Protein AF-A0A6V7UR99-F1 (afdb_monomer_lite)

InterPro domains:
  IPR017905 ERV/ALR sulfhydryl oxidase domain [PF04777] (76-166)
  IPR017905 ERV/ALR sulfhydryl oxidase domain [PS51324] (67-170)
  IPR036774 ERV/ALR sulfhydryl oxidase domain superfamily [G3DSA:1.20.120.310] (63-170)
  IPR036774 ERV/ALR sulfhydryl oxidase domain superfamily [SSF69000] (69-166)
  IPR039798 Sulfhydryl oxidase [PTHR22897] (24-169)

Organism: Meloidogyne enterolobii (NCBI:txid390850)

Radius of gyration: 18.77 Å; chains: 1; bounding box: 61×40×47 Å

Secondary structure (DSSP, 8-state):
--PPPPTT--HHHHHHHHHHHHHHHHHHT-SSS---HHHHHHHHHHHHHHTT--S--SPPPSTTB-SSTTSBTHHHHHHHHHHHHHHHHHHHHHH--SPPPPTHHHHHHHHHHHHHH-S-HHHHHHHHHIIIIIS---TTT--SHHHHHHHHHHHHHHHHHHHTTSTT--

Structure (mmCIF, N/CA/C/O backbone):
data_AF-A0A6V7UR99-F1
#
_entry.id   AF-A0A6V7UR99-F1
#
loop_
_atom_site.group_PDB
_atom_site.id
_atom_site.type_symbol
_atom_site.label_atom_id
_atom_site.label_alt_id
_atom_site.label_comp_id
_atom_site.label_asym_id
_atom_site.label_entity_id
_atom_site.label_seq_id
_atom_site.pdbx_PDB_ins_code
_atom_site.Cartn_x
_atom_site.Cartn_y
_atom_site.Cartn_z
_atom_site.occupancy
_atom_site.B_iso_or_equiv
_atom_site.auth_seq_id
_atom_site.auth_comp_id
_atom_site.auth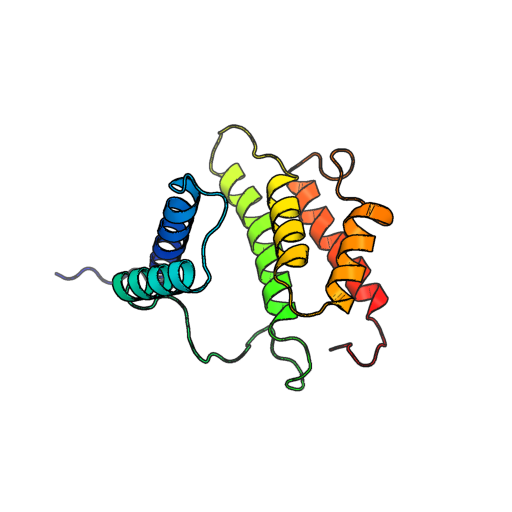_asym_id
_atom_site.auth_atom_id
_atom_site.pdbx_PDB_model_num
ATOM 1 N N . MET A 1 1 ? -44.028 -3.777 3.372 1.00 33.94 1 MET A N 1
ATOM 2 C CA . MET A 1 1 ? -43.502 -3.504 2.019 1.00 33.94 1 MET A CA 1
ATOM 3 C C . MET A 1 1 ? -41.992 -3.418 2.147 1.00 33.94 1 MET A C 1
ATOM 5 O O . MET A 1 1 ? -41.506 -2.457 2.726 1.00 33.94 1 MET A O 1
ATOM 9 N N . VAL A 1 2 ? -41.271 -4.467 1.749 1.00 42.78 2 VAL A N 1
ATOM 10 C CA . VAL A 1 2 ? -39.800 -4.465 1.739 1.00 42.78 2 VAL A CA 1
ATOM 11 C C . VAL A 1 2 ? -39.381 -3.560 0.583 1.00 42.78 2 VAL A C 1
ATOM 13 O O . VAL A 1 2 ? -39.771 -3.811 -0.557 1.00 42.78 2 VAL A O 1
ATOM 16 N N . GLY A 1 3 ? -38.712 -2.447 0.888 1.00 43.78 3 GLY A N 1
ATOM 17 C CA . GLY A 1 3 ? -38.201 -1.533 -0.131 1.00 43.78 3 GLY A CA 1
ATOM 18 C C . GLY A 1 3 ? -37.243 -2.281 -1.054 1.00 43.78 3 GLY A C 1
ATOM 19 O O . GLY A 1 3 ? -36.431 -3.066 -0.576 1.00 43.78 3 GLY A O 1
ATOM 20 N N . LYS A 1 4 ? -37.372 -2.078 -2.369 1.00 46.84 4 LYS A N 1
ATOM 21 C CA . LYS A 1 4 ? -36.419 -2.612 -3.348 1.00 46.84 4 LYS A CA 1
ATOM 22 C C . LYS A 1 4 ? -35.025 -2.086 -3.001 1.00 46.84 4 LYS A C 1
ATOM 24 O O . LYS A 1 4 ? -34.867 -0.873 -2.865 1.00 46.84 4 LYS A O 1
ATOM 29 N N . ASP A 1 5 ? -34.055 -2.986 -2.868 1.00 60.03 5 ASP A N 1
ATOM 30 C CA . ASP A 1 5 ? -32.649 -2.619 -2.716 1.00 60.03 5 ASP A CA 1
ATOM 31 C C . ASP A 1 5 ? -32.219 -1.732 -3.896 1.00 60.03 5 ASP A C 1
ATOM 33 O O . ASP A 1 5 ? -32.505 -2.037 -5.058 1.00 60.03 5 ASP A O 1
ATOM 37 N N . ASP A 1 6 ? -31.582 -0.599 -3.596 1.00 60.62 6 ASP A N 1
ATOM 38 C CA . ASP A 1 6 ? -31.028 0.300 -4.608 1.00 60.62 6 ASP A CA 1
ATOM 39 C C . ASP A 1 6 ? -29.859 -0.416 -5.311 1.00 60.62 6 ASP A C 1
ATOM 41 O O . ASP A 1 6 ? -28.869 -0.745 -4.649 1.00 60.62 6 ASP A O 1
ATOM 45 N N . PRO A 1 7 ? -29.932 -0.652 -6.636 1.00 59.84 7 PRO A N 1
ATOM 46 C CA . PRO A 1 7 ? -28.909 -1.386 -7.382 1.00 59.84 7 PRO A CA 1
ATOM 47 C C . PRO A 1 7 ? -27.527 -0.713 -7.359 1.00 59.84 7 PRO A C 1
ATOM 49 O O . PRO A 1 7 ? -26.537 -1.344 -7.724 1.00 59.84 7 PRO A O 1
ATOM 52 N N . ASN A 1 8 ? -27.428 0.543 -6.909 1.00 60.66 8 ASN A N 1
ATOM 53 C CA . ASN A 1 8 ? -26.156 1.245 -6.732 1.00 60.66 8 ASN A CA 1
ATOM 54 C C . ASN A 1 8 ? -25.478 0.974 -5.377 1.00 60.66 8 ASN A C 1
ATOM 56 O O . ASN A 1 8 ? -24.369 1.460 -5.132 1.00 60.66 8 ASN A O 1
ATOM 60 N N . ILE A 1 9 ? -26.110 0.223 -4.469 1.00 68.69 9 ILE A N 1
ATOM 61 C CA . ILE A 1 9 ? -25.528 -0.088 -3.163 1.00 68.69 9 ILE A CA 1
ATOM 62 C C . ILE A 1 9 ? -24.644 -1.331 -3.267 1.00 68.69 9 ILE A C 1
ATOM 64 O O . ILE A 1 9 ? -25.098 -2.470 -3.304 1.00 68.69 9 ILE A O 1
ATOM 68 N N . LEU A 1 10 ? -23.330 -1.114 -3.201 1.00 85.44 10 LEU A N 1
ATOM 69 C CA . LEU A 1 10 ? -22.359 -2.191 -3.009 1.00 85.44 10 LEU A CA 1
ATOM 70 C C . LEU A 1 10 ? -22.400 -2.679 -1.547 1.00 85.44 10 LEU A C 1
ATOM 72 O O . LEU A 1 10 ? -21.602 -2.248 -0.707 1.00 85.44 10 LEU A O 1
ATOM 76 N N . HIS A 1 11 ? -23.355 -3.557 -1.221 1.00 87.81 11 HIS A N 1
ATOM 77 C CA . HIS A 1 11 ? -23.593 -4.050 0.145 1.00 87.81 11 HIS A CA 1
ATOM 78 C C . HIS A 1 11 ? -22.343 -4.679 0.781 1.00 87.81 11 HIS A C 1
ATOM 80 O O . HIS A 1 11 ? -22.021 -4.380 1.933 1.00 87.81 11 HIS A O 1
ATOM 86 N N . ASN A 1 12 ? -21.591 -5.489 0.030 1.00 91.56 12 ASN A N 1
ATOM 87 C CA . ASN A 1 12 ? -20.335 -6.082 0.508 1.00 91.56 12 ASN A CA 1
ATOM 88 C C . ASN A 1 12 ? -19.291 -5.007 0.813 1.00 91.56 12 ASN A C 1
ATOM 90 O O . ASN A 1 12 ? -18.690 -5.025 1.881 1.00 91.56 12 ASN A O 1
ATOM 94 N N . SER A 1 13 ? -19.142 -4.003 -0.054 1.00 91.75 13 SER A N 1
ATOM 95 C CA . SER A 1 13 ? -18.203 -2.901 0.175 1.00 91.75 13 SER A CA 1
ATOM 96 C C . SER A 1 13 ? -18.553 -2.077 1.416 1.00 91.75 13 SER A C 1
ATOM 98 O O . SER A 1 13 ? -17.654 -1.616 2.114 1.00 91.75 13 SER A O 1
ATOM 100 N N . ARG A 1 14 ? -19.844 -1.896 1.728 1.00 92.94 14 ARG A N 1
ATOM 101 C CA . ARG A 1 14 ? -20.272 -1.217 2.962 1.00 92.94 14 ARG A CA 1
ATOM 102 C C . ARG A 1 14 ? -19.879 -2.015 4.206 1.00 92.94 14 ARG A C 1
ATOM 104 O O . ARG A 1 14 ? -19.305 -1.446 5.126 1.00 92.94 14 ARG A O 1
ATOM 111 N N . ARG A 1 15 ? -20.139 -3.322 4.201 1.00 95.75 15 ARG A N 1
ATOM 112 C CA . ARG A 1 15 ? -19.790 -4.228 5.306 1.00 95.75 15 ARG A CA 1
ATOM 113 C C . ARG A 1 15 ? -18.275 -4.358 5.486 1.00 95.75 15 ARG A C 1
ATOM 115 O O . ARG A 1 15 ? -17.789 -4.288 6.608 1.00 95.75 15 ARG A O 1
ATOM 122 N N . ALA A 1 16 ? -17.516 -4.423 4.393 1.00 95.81 16 ALA A N 1
ATOM 123 C CA . ALA A 1 16 ? -16.053 -4.433 4.419 1.00 95.81 16 ALA A CA 1
ATOM 124 C C . ALA A 1 16 ? -15.466 -3.180 5.090 1.00 95.81 16 ALA A C 1
ATOM 126 O O . ALA A 1 16 ? -14.499 -3.284 5.841 1.00 95.81 16 ALA A O 1
ATOM 127 N N . LYS A 1 17 ? -16.066 -1.997 4.879 1.00 95.25 17 LYS A N 1
ATOM 128 C CA . LYS A 1 17 ? -15.653 -0.774 5.589 1.00 95.25 17 LYS A CA 1
ATOM 129 C C . LYS A 1 17 ? -15.842 -0.884 7.099 1.00 95.25 17 LYS A C 1
ATOM 131 O O . LYS A 1 17 ? -15.006 -0.364 7.827 1.00 95.25 17 LYS A O 1
ATOM 136 N N . TRP A 1 18 ? -16.902 -1.544 7.566 1.00 96.88 18 TRP A N 1
ATOM 137 C CA . TRP A 1 18 ? -17.100 -1.774 8.998 1.00 96.88 18 TRP A CA 1
ATOM 138 C C . TRP A 1 18 ? -16.056 -2.727 9.569 1.00 96.88 18 TRP A C 1
ATOM 140 O O . TRP A 1 18 ? -15.491 -2.413 10.608 1.00 96.88 18 TRP A O 1
ATOM 150 N N . VAL A 1 19 ? -15.712 -3.804 8.851 1.00 97.94 19 VAL A N 1
ATOM 151 C CA . VAL A 1 19 ? -14.612 -4.692 9.267 1.00 97.94 19 VAL A CA 1
ATOM 152 C C . VAL A 1 19 ? -13.296 -3.918 9.383 1.00 97.94 19 VAL A C 1
ATOM 154 O O . VAL A 1 19 ? -12.636 -3.983 10.412 1.00 97.94 19 VAL A O 1
ATOM 157 N N . ILE A 1 20 ? -12.927 -3.144 8.355 1.00 96.75 20 ILE A N 1
ATOM 158 C CA . ILE A 1 20 ? -11.696 -2.331 8.369 1.00 96.75 20 ILE A CA 1
ATOM 159 C C . ILE A 1 20 ? -11.729 -1.301 9.505 1.00 96.75 20 ILE A C 1
ATOM 161 O O . ILE A 1 20 ? -10.713 -1.085 10.162 1.00 96.75 20 ILE A O 1
ATOM 165 N N . GLY A 1 21 ? -12.891 -0.689 9.751 1.00 97.62 21 GLY A N 1
ATOM 166 C CA . GLY A 1 21 ? -13.096 0.225 10.867 1.00 97.62 21 GLY A CA 1
ATOM 167 C C . GLY A 1 21 ? -12.837 -0.447 12.213 1.00 97.62 21 GLY A C 1
ATOM 168 O O . GLY A 1 21 ? -12.093 0.100 13.016 1.00 97.62 21 GLY A O 1
ATOM 169 N N . ASP A 1 22 ? -13.380 -1.638 12.455 1.00 97.81 22 ASP A N 1
ATOM 170 C CA . ASP A 1 22 ? -13.165 -2.378 13.708 1.00 97.81 22 ASP A CA 1
ATOM 171 C C . ASP A 1 22 ? -11.679 -2.718 13.922 1.00 97.81 22 ASP A C 1
ATOM 173 O O . ASP A 1 22 ? -11.129 -2.485 14.998 1.00 97.81 22 ASP A O 1
ATOM 177 N N . LEU A 1 23 ? -10.985 -3.158 12.862 1.00 97.25 23 LEU A N 1
ATOM 178 C CA . LEU A 1 23 ? -9.539 -3.420 12.901 1.00 97.25 23 LEU A CA 1
ATOM 179 C C . LEU A 1 23 ? -8.727 -2.164 13.237 1.00 97.25 23 LEU A C 1
ATOM 181 O O . LEU A 1 23 ? -7.730 -2.247 13.953 1.00 97.25 23 LEU A O 1
ATOM 185 N N . GLN A 1 24 ? -9.138 -1.000 12.731 1.00 96.19 24 GLN A N 1
ATOM 186 C CA . GLN A 1 24 ? -8.512 0.269 13.086 1.00 96.19 24 GLN A CA 1
ATOM 187 C C . GLN A 1 24 ? -8.713 0.583 14.576 1.00 96.19 24 GLN A C 1
ATOM 189 O O . GLN A 1 24 ? -7.737 0.886 15.259 1.00 96.19 24 GLN A O 1
ATOM 194 N N . HIS A 1 25 ? -9.935 0.434 15.098 1.00 96.12 25 HIS A N 1
ATOM 195 C CA . HIS A 1 25 ? -10.225 0.660 16.520 1.00 96.12 25 HIS A CA 1
ATOM 196 C C . HIS A 1 25 ? -9.443 -0.298 17.428 1.00 96.12 25 HIS A C 1
ATOM 198 O O . HIS A 1 25 ? -8.964 0.118 18.482 1.00 96.12 25 HIS A O 1
ATOM 204 N N . LEU A 1 26 ? -9.261 -1.560 17.017 1.00 95.31 26 LEU A N 1
ATOM 205 C CA . LEU A 1 26 ? -8.401 -2.507 17.729 1.00 95.31 26 LEU A CA 1
ATOM 206 C C . LEU A 1 26 ? -6.976 -1.960 17.871 1.00 95.31 26 LEU A C 1
ATOM 208 O O . LEU A 1 26 ? -6.416 -1.997 18.963 1.00 95.31 26 LEU A O 1
ATOM 212 N N . LEU A 1 27 ? -6.386 -1.467 16.778 1.00 94.94 27 LEU A N 1
ATOM 213 C CA . LEU A 1 27 ? -5.018 -0.948 16.788 1.00 94.94 27 LEU A CA 1
ATOM 214 C C . LEU A 1 27 ? -4.898 0.348 17.601 1.00 94.94 27 LEU A C 1
ATOM 216 O O . LEU A 1 27 ? -3.948 0.494 18.364 1.00 94.94 27 LEU A O 1
ATOM 220 N N . GLU A 1 28 ? -5.861 1.261 17.479 1.00 94.44 28 GLU A N 1
ATOM 221 C CA . GLU A 1 28 ? -5.878 2.538 18.208 1.00 94.44 28 GLU A CA 1
ATOM 222 C C . GLU A 1 28 ? -6.121 2.363 19.714 1.00 94.44 28 GLU A C 1
ATOM 224 O O . GLU A 1 28 ? -5.610 3.137 20.521 1.00 94.44 28 GLU A O 1
ATOM 229 N N . GLY A 1 29 ? -6.873 1.332 20.106 1.00 94.38 29 GLY A N 1
ATOM 230 C CA . GLY A 1 29 ? -7.159 1.017 21.505 1.00 94.38 29 GLY A CA 1
ATOM 231 C C . GLY A 1 29 ? -6.035 0.278 22.238 1.00 94.38 29 GLY A C 1
ATOM 232 O O . GLY A 1 29 ? -6.114 0.109 23.458 1.00 94.38 29 GLY A O 1
ATOM 233 N N . LYS A 1 30 ? -4.990 -0.191 21.541 1.00 93.31 30 LYS A N 1
ATOM 234 C CA . LYS A 1 30 ? -3.890 -0.923 22.182 1.00 93.31 30 LYS A CA 1
ATOM 235 C C . LYS A 1 30 ? -2.898 0.019 22.855 1.00 93.31 30 LYS A C 1
ATOM 237 O O . LYS A 1 30 ? -2.370 0.950 22.261 1.00 93.31 30 LYS A O 1
ATOM 242 N N . THR A 1 31 ? -2.558 -0.315 24.097 1.00 90.94 31 THR A N 1
ATOM 243 C CA . THR A 1 31 ? -1.472 0.327 24.855 1.00 90.94 31 THR A CA 1
ATOM 244 C C . THR A 1 31 ? -0.101 -0.287 24.559 1.00 90.94 31 THR A C 1
ATOM 246 O O . THR A 1 31 ? 0.921 0.376 24.711 1.00 90.94 31 THR A O 1
ATOM 249 N N . SER A 1 32 ? -0.068 -1.553 24.130 1.00 92.00 32 SER A N 1
ATOM 250 C CA . SER A 1 32 ? 1.146 -2.245 23.687 1.00 92.00 32 SER A CA 1
ATOM 251 C C . SER A 1 32 ? 1.429 -1.960 22.215 1.00 92.00 32 SER A C 1
ATOM 253 O O . SER A 1 32 ? 0.527 -2.045 21.384 1.00 92.00 32 SER A O 1
ATOM 255 N N . ALA A 1 33 ? 2.701 -1.739 21.881 1.00 89.94 33 ALA A N 1
ATOM 256 C CA . ALA A 1 33 ? 3.168 -1.604 20.500 1.00 89.94 33 ALA A CA 1
ATOM 257 C C . ALA A 1 33 ? 3.199 -2.936 19.718 1.00 89.94 33 ALA A C 1
ATOM 259 O O . ALA A 1 33 ? 3.560 -2.950 18.543 1.00 89.94 33 ALA A O 1
ATOM 260 N N . VAL A 1 34 ? 2.860 -4.062 20.357 1.00 94.00 34 VAL A N 1
ATOM 261 C CA . VAL A 1 34 ? 2.926 -5.405 19.766 1.00 94.00 34 VAL A CA 1
ATOM 262 C C . VAL A 1 34 ? 1.544 -6.053 19.753 1.00 94.00 34 VAL A C 1
ATOM 264 O O . VAL A 1 34 ? 0.831 -6.052 20.760 1.00 94.00 34 VAL A O 1
ATOM 267 N N . ILE A 1 35 ? 1.201 -6.659 18.617 1.00 95.06 35 ILE A N 1
ATOM 268 C CA . ILE A 1 35 ? 0.052 -7.548 18.431 1.00 95.06 35 ILE A CA 1
ATOM 269 C C . ILE A 1 35 ? 0.551 -8.882 17.871 1.00 95.06 35 ILE A C 1
ATOM 271 O O . ILE A 1 35 ? 1.376 -8.903 16.956 1.00 95.06 35 ILE A O 1
ATOM 275 N N . SER A 1 36 ? 0.097 -10.000 18.441 1.00 96.12 36 SER A N 1
ATOM 276 C CA . SER A 1 36 ? 0.456 -11.316 17.909 1.00 96.12 36 SER A CA 1
ATOM 277 C C . SER A 1 36 ? -0.356 -11.625 16.649 1.00 96.12 36 SER A C 1
ATOM 279 O O . SER A 1 36 ? -1.475 -11.139 16.472 1.00 96.12 36 SER A O 1
ATOM 281 N N . VAL A 1 37 ? 0.190 -12.476 15.775 1.00 96.38 37 VAL A N 1
ATOM 282 C CA . VAL A 1 37 ? -0.530 -12.951 14.579 1.00 96.38 37 VAL A CA 1
ATOM 283 C C . VAL A 1 37 ? -1.833 -13.649 14.968 1.00 96.38 37 VAL A C 1
ATOM 285 O O . VAL A 1 37 ? -2.849 -13.476 14.302 1.00 96.38 37 VAL A O 1
ATOM 288 N N . GLU A 1 38 ? -1.818 -14.404 16.067 1.00 97.56 38 GLU A N 1
ATOM 289 C CA . GLU A 1 38 ? -3.002 -15.082 16.587 1.00 97.56 38 GLU A CA 1
ATOM 290 C C . GLU A 1 38 ? -4.073 -14.090 17.054 1.00 97.56 38 GLU A C 1
ATOM 292 O O . GLU A 1 38 ? -5.234 -14.236 16.682 1.00 97.56 38 GLU A O 1
ATOM 297 N N . GLU A 1 39 ? -3.693 -13.056 17.812 1.00 96.19 39 GLU A N 1
ATOM 298 C CA . GLU A 1 39 ? -4.622 -12.017 18.266 1.00 96.19 39 GLU A CA 1
ATOM 299 C C . GLU A 1 39 ? -5.261 -11.294 17.074 1.00 96.19 39 GLU A C 1
ATOM 301 O O . GLU A 1 39 ? -6.487 -11.179 17.009 1.00 96.19 39 GLU A O 1
ATOM 306 N N . TRP A 1 40 ? -4.440 -10.866 16.108 1.00 96.50 40 TRP A N 1
ATOM 307 C CA . TRP A 1 40 ? -4.902 -10.204 14.888 1.00 96.50 40 TRP A CA 1
ATOM 308 C C . TRP A 1 40 ? -5.870 -11.084 14.094 1.00 96.50 40 TRP A C 1
ATOM 310 O O . TRP A 1 40 ? -6.976 -10.653 13.770 1.00 96.50 40 TRP A O 1
ATOM 320 N N . ARG A 1 41 ? -5.480 -12.335 13.816 1.00 97.69 41 ARG A N 1
ATOM 321 C CA . ARG A 1 41 ? -6.288 -13.283 13.040 1.00 97.69 41 ARG A CA 1
ATOM 322 C C . ARG A 1 41 ? -7.613 -13.587 13.732 1.00 97.69 41 ARG A C 1
ATOM 324 O O . ARG A 1 41 ? -8.659 -13.463 13.106 1.00 97.69 41 ARG A O 1
ATOM 331 N N . ASN A 1 42 ? -7.579 -13.927 15.020 1.00 98.06 42 ASN A N 1
ATOM 332 C CA . ASN A 1 42 ? -8.784 -14.276 15.771 1.00 98.06 42 ASN A CA 1
ATOM 333 C C . ASN A 1 42 ? -9.755 -13.087 15.849 1.00 98.06 42 ASN A C 1
ATOM 335 O O . ASN A 1 42 ? -10.970 -13.277 15.848 1.00 98.06 42 ASN A O 1
ATOM 339 N N . HIS A 1 43 ? -9.241 -11.856 15.936 1.00 97.75 43 HIS A N 1
ATOM 340 C CA . HIS A 1 43 ? -10.085 -10.668 15.882 1.00 97.75 43 HIS A CA 1
ATOM 341 C C . HIS A 1 43 ? -10.673 -10.457 14.479 1.00 97.75 43 HIS A C 1
ATOM 343 O O . HIS A 1 43 ? -11.886 -10.291 14.365 1.00 97.75 43 HIS A O 1
ATOM 349 N N . PHE A 1 44 ? -9.850 -10.530 13.427 1.00 97.88 44 PHE A N 1
ATOM 350 C CA . PHE A 1 44 ? -10.298 -10.407 12.037 1.00 97.88 44 PHE A CA 1
ATOM 351 C C . PHE A 1 44 ? -11.410 -11.406 11.698 1.00 97.88 44 PHE A C 1
ATOM 353 O O . PHE A 1 44 ? -12.480 -10.986 11.272 1.00 97.88 44 PHE A O 1
ATOM 360 N N . GLU A 1 45 ? -11.199 -12.701 11.947 1.00 97.56 45 GLU A N 1
ATOM 361 C CA . GLU A 1 45 ? -12.161 -13.762 11.617 1.00 97.56 45 GLU A CA 1
ATOM 362 C C . GLU A 1 45 ? -13.498 -13.576 12.356 1.00 97.56 45 GLU A C 1
ATOM 364 O O . GLU A 1 45 ? -14.568 -13.767 11.773 1.00 97.56 45 GLU A O 1
ATOM 369 N N . ARG A 1 46 ? -13.465 -13.140 13.627 1.00 98.06 46 ARG A N 1
ATOM 370 C CA . ARG A 1 46 ? -14.688 -12.822 14.383 1.00 98.06 46 ARG A CA 1
ATOM 371 C C . ARG A 1 46 ? -15.453 -11.652 13.776 1.00 98.06 46 ARG A C 1
ATOM 373 O O . ARG A 1 46 ? -16.666 -11.750 13.604 1.00 98.06 46 ARG A O 1
ATOM 380 N N . VAL A 1 47 ? -14.768 -10.545 13.493 1.00 98.12 47 VAL A N 1
ATOM 381 C CA . VAL A 1 47 ? -15.396 -9.326 12.961 1.00 98.12 47 VAL A CA 1
ATOM 382 C C . VAL A 1 47 ? -15.909 -9.564 11.541 1.00 98.12 47 VAL A C 1
ATOM 384 O O . VAL A 1 47 ? -17.021 -9.161 11.202 1.00 98.12 47 VAL A O 1
ATOM 387 N N . GLU A 1 48 ? -15.137 -10.266 10.714 1.00 97.38 48 GLU A N 1
ATOM 388 C CA . GLU A 1 48 ? -15.545 -10.663 9.371 1.00 97.38 48 GLU A CA 1
ATOM 389 C C . GLU A 1 48 ? -16.813 -11.531 9.409 1.00 97.38 48 GLU A C 1
ATOM 391 O O . GLU A 1 48 ? -17.770 -11.249 8.681 1.00 97.38 48 GLU A O 1
ATOM 396 N N . GLY A 1 49 ? -16.858 -12.530 10.298 1.00 97.38 49 GLY A N 1
ATOM 397 C CA . GLY A 1 49 ? -18.042 -13.361 10.513 1.00 97.38 49 GLY A CA 1
ATOM 398 C C . GLY A 1 49 ? -19.249 -12.557 11.002 1.00 97.38 49 GLY A C 1
ATOM 399 O O . GLY A 1 49 ? -20.349 -12.722 10.475 1.00 97.38 49 GLY A O 1
ATOM 400 N N . PHE A 1 50 ? -19.045 -11.624 11.937 1.00 97.56 50 PHE A N 1
ATOM 401 C CA . PHE A 1 50 ? -20.099 -10.734 12.436 1.00 97.56 50 PHE A CA 1
ATOM 402 C C . PHE A 1 50 ? -20.715 -9.875 11.321 1.00 97.56 50 PHE A C 1
ATOM 404 O O . PHE A 1 50 ? -21.935 -9.725 11.249 1.00 97.56 50 PHE A O 1
ATOM 411 N N . PHE A 1 51 ? -19.893 -9.364 10.401 1.00 96.88 51 PHE A N 1
ATOM 412 C CA . PHE A 1 51 ? -20.358 -8.602 9.240 1.00 96.88 51 PHE A CA 1
ATOM 413 C C . PHE A 1 51 ? -20.715 -9.478 8.023 1.00 96.88 51 PHE A C 1
ATOM 415 O O . PHE A 1 51 ? -20.994 -8.952 6.940 1.00 96.88 51 PHE A O 1
ATOM 422 N N . GLY A 1 52 ? -20.782 -10.801 8.189 1.00 95.56 52 GLY A N 1
ATOM 423 C CA . GLY A 1 52 ? -21.283 -11.753 7.198 1.00 95.56 52 GLY A CA 1
ATOM 424 C C . GLY A 1 52 ? -20.373 -11.931 5.985 1.00 95.56 52 GLY A C 1
ATOM 425 O O . GLY A 1 52 ? -20.876 -11.901 4.859 1.00 95.56 52 GLY A O 1
ATOM 426 N N . TYR A 1 53 ? -19.066 -12.069 6.219 1.00 95.62 53 TYR A N 1
ATOM 427 C CA . TYR A 1 53 ? -18.041 -12.402 5.221 1.00 95.62 53 TYR A CA 1
ATOM 428 C C . TYR A 1 53 ? -18.074 -11.503 3.973 1.00 95.62 53 TYR A C 1
ATOM 430 O O . TYR A 1 53 ? -18.378 -11.957 2.870 1.00 95.62 53 TYR A O 1
ATOM 438 N N . PRO A 1 54 ? -17.821 -10.187 4.122 1.00 95.44 54 PRO A N 1
ATOM 439 C CA . PRO A 1 54 ? -17.926 -9.245 3.012 1.00 95.44 54 PRO A CA 1
ATOM 440 C C . PRO A 1 54 ? -16.753 -9.295 2.025 1.00 95.44 54 PRO A C 1
ATOM 442 O O . PRO A 1 54 ? -16.860 -8.701 0.949 1.00 95.44 54 PRO A O 1
ATOM 445 N N . PHE A 1 55 ? -15.643 -9.946 2.382 1.00 92.94 55 PHE A N 1
ATOM 446 C CA . PHE A 1 55 ? -14.502 -10.133 1.494 1.00 92.94 55 PHE A CA 1
ATOM 447 C C . PHE A 1 55 ? -14.671 -11.410 0.687 1.00 92.94 55 PHE A C 1
ATOM 449 O O . PHE A 1 55 ? -15.140 -12.431 1.184 1.00 92.94 55 PHE A O 1
ATOM 456 N N . VAL A 1 56 ? -14.297 -11.338 -0.585 1.00 87.62 56 VAL A N 1
ATOM 457 C CA . VAL A 1 56 ? -14.460 -12.473 -1.483 1.00 87.62 56 VAL A CA 1
ATOM 458 C C . VAL A 1 56 ? -13.307 -13.453 -1.290 1.00 87.62 56 VAL A C 1
ATOM 460 O O . VAL A 1 56 ? -12.150 -13.042 -1.198 1.00 87.62 56 VAL A O 1
ATOM 463 N N . GLN A 1 57 ? -13.628 -14.744 -1.224 1.00 85.50 57 GLN A N 1
ATOM 464 C CA . GLN A 1 57 ? -12.660 -15.830 -1.078 1.00 85.50 57 GLN A CA 1
ATOM 465 C C . GLN A 1 57 ? -12.577 -16.632 -2.380 1.00 85.50 57 GLN A C 1
ATOM 467 O O . GLN A 1 57 ? -13.584 -16.810 -3.057 1.00 85.50 57 GLN A O 1
ATOM 472 N N . ASN A 1 58 ? -11.387 -17.148 -2.702 1.00 84.25 58 ASN A N 1
ATOM 473 C CA . ASN A 1 58 ? -11.137 -18.011 -3.867 1.00 84.25 58 ASN A CA 1
ATOM 474 C C . ASN A 1 58 ? -11.513 -17.398 -5.230 1.00 84.25 58 ASN A C 1
ATOM 476 O O . ASN A 1 58 ? -11.892 -18.116 -6.153 1.00 84.25 58 ASN A O 1
ATOM 480 N N . GLU A 1 59 ? -11.391 -16.078 -5.372 1.00 80.62 59 GLU A N 1
ATOM 481 C CA . GLU A 1 59 ? -11.685 -15.400 -6.635 1.00 80.62 59 GLU A CA 1
ATOM 482 C C . GLU A 1 59 ? -10.551 -15.473 -7.650 1.00 80.62 59 GLU A C 1
ATOM 484 O O . GLU A 1 59 ? -9.365 -15.545 -7.317 1.00 80.62 59 GLU A O 1
ATOM 489 N N . THR A 1 60 ? -10.941 -15.377 -8.918 1.00 87.81 60 THR A N 1
ATOM 490 C CA . THR A 1 60 ? -10.002 -15.257 -10.033 1.00 87.81 60 THR A CA 1
ATOM 491 C C . THR A 1 60 ? -9.702 -13.794 -10.326 1.00 87.81 60 THR A C 1
ATOM 493 O O . THR A 1 60 ? -10.569 -12.917 -10.250 1.00 87.81 60 THR A O 1
ATOM 496 N N . TRP A 1 61 ? -8.456 -13.506 -10.699 1.00 92.31 61 TRP A N 1
ATOM 497 C CA . TRP A 1 61 ? -8.113 -12.183 -11.202 1.00 92.31 61 TRP A CA 1
ATOM 498 C C . TRP A 1 61 ? -8.904 -11.904 -12.481 1.00 92.31 61 TRP A C 1
ATOM 500 O O . TRP A 1 61 ? -8.930 -12.727 -13.386 1.00 92.31 61 TRP A O 1
ATOM 510 N N . GLN A 1 62 ? -9.537 -10.734 -12.552 1.00 91.31 62 GLN A N 1
ATOM 511 C CA . GLN A 1 62 ? -10.219 -10.262 -13.758 1.00 91.31 62 GLN A CA 1
ATOM 512 C C . GLN A 1 62 ? -9.265 -9.355 -14.544 1.00 91.31 62 GLN A C 1
ATOM 514 O O . GLN A 1 62 ? -8.348 -9.824 -15.209 1.00 91.31 62 GLN A O 1
ATOM 519 N N . HIS A 1 63 ? -9.373 -8.035 -14.368 1.00 91.94 63 HIS A N 1
ATOM 520 C CA . HIS A 1 63 ? -8.502 -7.061 -15.035 1.00 91.94 63 HIS A CA 1
ATOM 521 C C . HIS A 1 63 ? -7.002 -7.265 -14.753 1.00 91.94 63 HIS A C 1
ATOM 523 O O . HIS A 1 63 ? -6.168 -6.873 -15.567 1.00 91.94 63 HIS A O 1
ATOM 529 N N . CYS A 1 64 ? -6.654 -7.884 -13.622 1.00 95.50 64 CYS A N 1
ATOM 530 C CA . CYS A 1 64 ? -5.279 -8.205 -13.243 1.00 95.50 64 CYS A CA 1
ATOM 531 C C . CYS A 1 64 ? -4.831 -9.628 -13.615 1.00 95.50 64 CYS A C 1
ATOM 533 O O . CYS A 1 64 ? -3.751 -10.029 -13.193 1.00 95.50 64 CYS A O 1
ATOM 535 N N . ALA A 1 65 ? -5.612 -10.396 -14.383 1.00 95.25 65 ALA A N 1
ATOM 536 C CA . ALA A 1 65 ? -5.181 -11.708 -14.866 1.00 95.25 65 ALA A CA 1
ATOM 537 C C . ALA A 1 65 ? -3.953 -11.586 -15.776 1.00 95.25 65 ALA A C 1
ATOM 539 O O . ALA A 1 65 ? -3.941 -10.767 -16.699 1.00 95.25 65 ALA A O 1
ATOM 540 N N . GLY A 1 66 ? -2.919 -12.379 -15.499 1.00 92.75 66 GLY A N 1
ATOM 541 C CA . GLY A 1 66 ? -1.788 -12.583 -16.402 1.00 92.75 66 GLY A CA 1
ATOM 542 C C . GLY A 1 66 ? -2.105 -13.603 -17.493 1.00 92.75 66 GLY A C 1
ATOM 543 O O . GLY A 1 66 ? -3.109 -14.310 -17.422 1.00 92.75 66 GLY A O 1
ATOM 544 N N . SER A 1 67 ? -1.225 -13.695 -18.489 1.00 92.56 67 SER A N 1
ATOM 545 C CA . SER A 1 67 ? -1.245 -14.765 -19.498 1.00 92.56 67 SER A CA 1
ATOM 546 C C . SER A 1 67 ? -0.988 -16.154 -18.892 1.00 92.56 67 SER A C 1
ATOM 548 O O . SER A 1 67 ? -1.460 -17.156 -19.427 1.00 92.56 67 SER A O 1
ATOM 550 N N . SER A 1 68 ? -0.288 -16.208 -17.758 1.00 90.44 68 SER A N 1
ATOM 551 C CA . SER A 1 68 ? -0.085 -17.388 -16.913 1.00 90.44 68 SER A CA 1
ATOM 552 C C . SER A 1 68 ? -0.074 -16.994 -15.429 1.00 90.44 68 SER A C 1
ATOM 554 O O . SER A 1 68 ? -0.125 -15.811 -15.078 1.00 90.44 68 SER A O 1
ATOM 556 N N . SER A 1 69 ? -0.037 -17.988 -14.538 1.00 87.94 69 SER A N 1
ATOM 557 C CA . SER A 1 69 ? -0.121 -17.790 -13.084 1.00 87.94 69 SER A CA 1
ATOM 558 C C . SER A 1 69 ? 1.047 -17.009 -12.478 1.00 87.94 69 SER A C 1
ATOM 560 O O . SER A 1 69 ? 0.871 -16.379 -11.436 1.00 87.94 69 SER A O 1
ATOM 562 N N . GLU A 1 70 ? 2.229 -17.043 -13.096 1.00 89.12 70 GLU A N 1
ATOM 563 C CA . GLU A 1 70 ? 3.408 -16.298 -12.639 1.00 89.12 70 GLU A CA 1
ATOM 564 C C . GLU A 1 70 ? 3.367 -14.798 -12.978 1.00 89.12 70 GLU A C 1
ATOM 566 O O . GLU A 1 70 ? 4.148 -14.021 -12.425 1.00 89.12 70 GLU A O 1
ATOM 571 N N . PHE A 1 71 ? 2.444 -14.370 -13.844 1.00 92.38 71 PHE A N 1
ATOM 572 C CA . PHE A 1 71 ? 2.347 -12.996 -14.323 1.00 92.38 71 PHE A CA 1
ATOM 573 C C . PHE A 1 71 ? 1.184 -12.219 -13.688 1.00 92.38 71 PHE A C 1
ATOM 575 O O . PHE A 1 71 ? 0.091 -12.737 -13.454 1.00 92.38 71 PHE A O 1
ATOM 582 N N . ARG A 1 72 ? 1.395 -10.913 -13.472 1.00 94.38 72 ARG A N 1
ATOM 583 C CA . ARG A 1 72 ? 0.396 -9.960 -12.944 1.00 94.38 72 ARG A CA 1
ATOM 584 C C . ARG A 1 72 ? -0.203 -10.406 -11.596 1.00 94.38 72 ARG A C 1
ATOM 586 O O . ARG A 1 72 ? 0.513 -10.503 -10.600 1.00 94.38 72 ARG A O 1
ATOM 593 N N . GLY A 1 73 ? -1.525 -10.565 -11.520 1.00 94.25 73 GLY A N 1
ATOM 594 C CA . GLY A 1 73 ? -2.251 -11.003 -10.335 1.00 94.25 73 GLY A CA 1
ATOM 595 C C . GLY A 1 73 ? -2.119 -10.039 -9.158 1.00 94.25 73 GLY A C 1
ATOM 596 O O . GLY A 1 73 ? -2.464 -8.858 -9.252 1.00 94.25 73 GLY A O 1
ATOM 597 N N . TYR A 1 74 ? -1.599 -10.553 -8.045 1.00 93.69 74 TYR A N 1
ATOM 598 C CA . TYR A 1 74 ? -1.511 -9.845 -6.769 1.00 93.69 74 TYR A CA 1
ATOM 599 C C . TYR A 1 74 ? -0.795 -8.493 -6.866 1.00 93.69 74 TYR A C 1
ATOM 601 O O . TYR A 1 74 ? -1.266 -7.498 -6.316 1.00 93.69 74 TYR A O 1
ATOM 609 N N . THR A 1 75 ? 0.318 -8.424 -7.598 1.00 94.94 75 THR A N 1
ATOM 610 C CA . THR A 1 75 ? 1.107 -7.188 -7.720 1.00 94.94 75 THR A CA 1
ATOM 611 C C . THR A 1 75 ? 0.371 -6.117 -8.527 1.00 94.94 75 THR A C 1
ATOM 613 O O . THR A 1 75 ? 0.394 -4.946 -8.146 1.00 94.94 75 THR A O 1
ATOM 616 N N . CYS A 1 76 ? -0.355 -6.513 -9.579 1.00 96.50 76 CYS A N 1
ATOM 617 C CA . CYS A 1 76 ? -1.266 -5.631 -10.311 1.00 96.50 76 CYS A CA 1
ATOM 618 C C . CYS A 1 76 ? -2.379 -5.113 -9.390 1.00 96.50 76 CYS A C 1
ATOM 620 O O . CYS A 1 76 ? -2.594 -3.904 -9.307 1.00 96.50 76 CYS A O 1
ATOM 622 N N . GLY A 1 77 ? -3.026 -6.007 -8.632 1.00 95.62 77 GLY A N 1
ATOM 623 C CA . GLY A 1 77 ? -4.094 -5.641 -7.701 1.00 95.62 77 GLY A CA 1
ATOM 624 C C . GLY A 1 77 ? -3.635 -4.663 -6.614 1.00 95.62 77 GLY A C 1
ATOM 625 O O . GLY A 1 77 ? -4.357 -3.718 -6.285 1.00 95.62 77 GLY A O 1
ATOM 626 N N . LEU A 1 78 ? -2.413 -4.828 -6.097 1.00 96.31 78 LEU A N 1
ATOM 627 C CA . LEU A 1 78 ? -1.816 -3.895 -5.140 1.00 96.31 78 LEU A CA 1
ATOM 628 C C . LEU A 1 78 ? -1.590 -2.511 -5.741 1.00 96.31 78 LEU A C 1
ATOM 630 O O . LEU A 1 78 ? -1.991 -1.521 -5.131 1.00 96.31 78 LEU A O 1
ATOM 634 N N . TRP A 1 79 ? -1.002 -2.420 -6.938 1.00 97.81 79 TRP A N 1
ATOM 635 C CA . TRP A 1 79 ? -0.831 -1.131 -7.609 1.00 97.81 79 TRP A CA 1
ATOM 636 C C . TRP A 1 79 ? -2.172 -0.438 -7.834 1.00 97.81 79 TRP A C 1
ATOM 638 O O . TRP A 1 79 ? -2.308 0.741 -7.505 1.00 97.81 79 TRP A O 1
ATOM 648 N N . THR A 1 80 ? -3.181 -1.166 -8.320 1.00 97.75 80 THR A N 1
ATOM 649 C CA . THR A 1 80 ? -4.543 -0.638 -8.471 1.00 97.75 80 THR A CA 1
ATOM 650 C C . THR A 1 80 ? -5.098 -0.133 -7.140 1.00 97.75 80 THR A C 1
ATOM 652 O O . THR A 1 80 ? -5.631 0.974 -7.085 1.00 97.75 80 THR A O 1
ATOM 655 N N . THR A 1 81 ? -4.921 -0.893 -6.057 1.00 96.69 81 THR A N 1
ATOM 656 C CA . THR A 1 81 ? -5.369 -0.507 -4.711 1.00 96.69 81 THR A CA 1
ATOM 657 C C . THR A 1 81 ? -4.677 0.769 -4.234 1.00 96.69 81 THR A C 1
ATOM 659 O O . THR A 1 81 ? -5.347 1.692 -3.776 1.00 96.69 81 THR A O 1
ATOM 662 N N . PHE A 1 82 ? -3.356 0.880 -4.387 1.00 98.12 82 PHE A N 1
ATOM 663 C CA . PHE A 1 82 ? -2.605 2.073 -3.987 1.00 98.12 82 PHE A CA 1
ATOM 664 C C . PHE A 1 82 ? -3.033 3.320 -4.766 1.00 98.12 82 PHE A C 1
ATOM 666 O O . PHE A 1 82 ? -3.264 4.372 -4.164 1.00 98.12 82 PHE A O 1
ATOM 673 N N . HIS A 1 83 ? -3.212 3.203 -6.086 1.00 98.12 83 HIS A N 1
ATOM 674 C CA . HIS A 1 83 ? -3.727 4.304 -6.907 1.00 98.12 83 HIS A CA 1
ATOM 675 C C . HIS A 1 83 ? -5.141 4.702 -6.474 1.00 98.12 83 HIS A C 1
ATOM 677 O O . HIS A 1 83 ? -5.402 5.886 -6.253 1.00 98.12 83 HIS A O 1
ATOM 683 N N . ALA A 1 84 ? -6.027 3.729 -6.251 1.00 96.88 84 ALA A N 1
ATOM 684 C CA . ALA A 1 84 ? -7.387 3.978 -5.779 1.00 96.88 84 ALA A CA 1
ATOM 685 C C . ALA A 1 84 ? -7.418 4.683 -4.411 1.00 96.88 84 ALA A C 1
ATOM 687 O O . ALA A 1 84 ? -8.203 5.614 -4.235 1.00 96.88 84 ALA A O 1
ATOM 688 N N . LEU A 1 85 ? -6.541 4.309 -3.471 1.00 95.62 85 LEU A N 1
ATOM 689 C CA . LEU A 1 85 ? -6.404 4.983 -2.174 1.00 95.62 85 LEU A CA 1
ATOM 690 C C . LEU A 1 85 ? -6.008 6.455 -2.346 1.00 95.62 85 LEU A C 1
ATOM 692 O O . LEU A 1 85 ? -6.668 7.337 -1.796 1.00 95.62 85 LEU A O 1
ATOM 696 N N . THR A 1 86 ? -4.982 6.745 -3.154 1.00 95.19 86 THR A N 1
ATOM 697 C CA . THR A 1 86 ? -4.555 8.138 -3.392 1.00 95.19 86 THR A CA 1
ATOM 698 C C . THR A 1 86 ? -5.632 8.975 -4.088 1.00 95.19 86 THR A C 1
ATOM 700 O O . THR A 1 86 ? -5.860 10.123 -3.705 1.00 95.19 86 THR A O 1
ATOM 703 N N . ALA A 1 87 ? -6.358 8.401 -5.052 1.00 95.56 87 ALA A N 1
ATOM 704 C CA . ALA A 1 87 ? -7.478 9.071 -5.708 1.00 95.56 87 ALA A CA 1
ATOM 705 C C . ALA A 1 87 ? -8.648 9.313 -4.737 1.00 95.56 87 ALA A C 1
ATOM 707 O O . ALA A 1 87 ? -9.259 10.383 -4.748 1.00 95.56 87 ALA A O 1
ATOM 708 N N . ASN A 1 88 ? -8.942 8.349 -3.859 1.00 93.12 88 ASN A N 1
ATOM 709 C CA . ASN A 1 88 ? -10.025 8.457 -2.886 1.00 93.12 88 ASN A CA 1
ATOM 710 C C . ASN A 1 88 ? -9.804 9.593 -1.876 1.00 93.12 88 ASN A C 1
ATOM 712 O O . ASN A 1 88 ? -10.764 10.281 -1.527 1.00 93.12 88 ASN A O 1
ATOM 716 N N . VAL A 1 89 ? -8.557 9.835 -1.459 1.00 92.31 89 VAL A N 1
ATOM 717 C CA . VAL A 1 89 ? -8.203 10.967 -0.586 1.00 92.31 89 VAL A CA 1
ATOM 718 C C . VAL A 1 89 ? -8.566 12.301 -1.243 1.00 92.31 89 VAL A C 1
ATOM 720 O O . VAL A 1 89 ? -9.193 13.141 -0.600 1.00 92.31 89 VAL A O 1
ATOM 723 N N . ILE A 1 90 ? -8.247 12.477 -2.531 1.00 91.56 90 ILE A N 1
ATOM 724 C CA . ILE A 1 90 ? -8.602 13.689 -3.288 1.00 91.56 90 ILE A CA 1
ATOM 725 C C . ILE A 1 90 ? -10.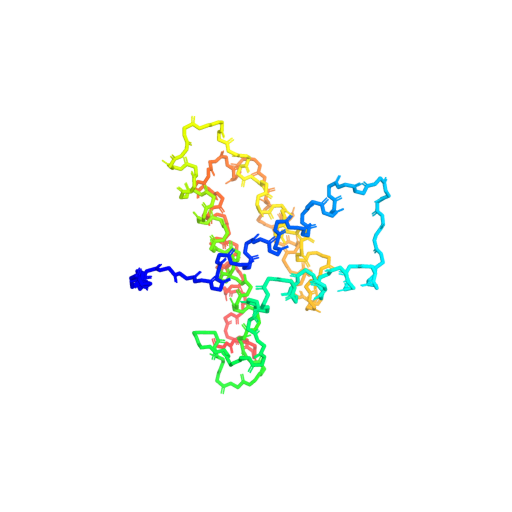124 13.833 -3.369 1.00 91.56 90 ILE A C 1
ATOM 727 O O . ILE A 1 90 ? -10.659 14.873 -2.996 1.00 91.56 90 ILE A O 1
ATOM 731 N N . ILE A 1 91 ? -10.827 12.779 -3.799 1.00 90.50 91 ILE A N 1
ATOM 732 C CA . ILE A 1 91 ? -12.290 12.791 -3.969 1.00 90.50 91 ILE A CA 1
ATOM 733 C C . ILE A 1 91 ? -13.001 13.125 -2.653 1.00 90.50 91 ILE A C 1
ATOM 735 O O . ILE A 1 91 ? -13.962 13.893 -2.644 1.00 90.50 91 ILE A O 1
ATOM 739 N N . THR A 1 92 ? -12.551 12.540 -1.543 1.00 87.31 92 THR A N 1
ATOM 740 C CA . THR A 1 92 ? -13.158 12.753 -0.225 1.00 87.31 92 THR A CA 1
ATOM 741 C C . THR A 1 92 ? -12.872 14.159 0.291 1.00 87.31 92 THR A C 1
ATOM 743 O O . THR A 1 92 ? -13.780 14.807 0.807 1.00 87.31 92 THR A O 1
ATOM 746 N N . HIS A 1 93 ? -11.653 14.674 0.097 1.00 86.62 93 HIS A N 1
ATOM 747 C CA . HIS A 1 93 ? -11.328 16.052 0.455 1.00 86.62 93 HIS A CA 1
ATOM 748 C C . HIS A 1 93 ? -12.125 17.066 -0.379 1.00 86.62 93 HIS A C 1
ATOM 750 O O . HIS A 1 93 ? -12.674 18.004 0.177 1.00 86.62 93 HIS A O 1
ATOM 756 N N . SER A 1 94 ? -12.305 16.853 -1.686 1.00 83.94 94 SER A N 1
ATOM 757 C CA . SER A 1 94 ? -13.125 17.750 -2.517 1.00 83.94 94 SER A CA 1
ATOM 758 C C . SER A 1 94 ? -14.593 17.832 -2.081 1.00 83.94 94 SER A C 1
ATOM 760 O O . SER A 1 94 ? -15.265 18.807 -2.399 1.00 83.94 94 SER A O 1
ATOM 762 N N . LYS A 1 95 ? -15.101 16.823 -1.361 1.00 82.75 95 LYS A N 1
ATOM 763 C CA . LYS A 1 95 ? -16.468 16.800 -0.817 1.00 82.75 95 LYS A CA 1
ATOM 764 C C . LYS A 1 95 ? -16.576 17.396 0.591 1.00 82.75 95 LYS A C 1
ATOM 766 O O . LYS A 1 95 ? -17.678 17.740 1.001 1.00 82.75 95 LYS A O 1
ATOM 771 N N . ASN A 1 96 ? -15.460 17.526 1.311 1.00 76.62 96 ASN A N 1
ATOM 772 C CA . ASN A 1 96 ? -15.409 17.971 2.702 1.00 76.62 96 ASN A CA 1
ATOM 773 C C . ASN A 1 96 ? -14.499 19.201 2.831 1.00 76.62 96 ASN A C 1
ATOM 775 O O . ASN A 1 96 ? -13.289 19.096 2.668 1.00 76.62 96 ASN A O 1
ATOM 779 N N . THR A 1 97 ? -15.034 20.357 3.227 1.00 66.19 97 THR A N 1
ATOM 780 C CA . THR A 1 97 ? -14.275 21.623 3.350 1.00 66.19 97 THR A CA 1
ATOM 781 C C . THR A 1 97 ? -13.388 21.712 4.605 1.00 66.19 97 THR A C 1
ATOM 783 O O . THR A 1 97 ? -13.130 22.801 5.111 1.00 66.19 97 THR A O 1
ATOM 786 N N . GLY A 1 98 ? -12.967 20.572 5.157 1.00 73.69 98 GLY A N 1
ATOM 787 C CA . GLY A 1 98 ? -12.092 20.508 6.328 1.00 73.69 98 GLY A CA 1
ATOM 788 C C . GLY A 1 98 ? -10.631 20.831 6.002 1.00 73.69 98 GLY A C 1
ATOM 789 O O . GLY A 1 98 ? -10.268 21.084 4.853 1.00 73.69 98 GLY A O 1
ATOM 790 N N . ILE A 1 99 ? -9.772 20.779 7.024 1.00 74.31 99 ILE A N 1
ATOM 791 C CA . ILE A 1 99 ? -8.317 20.913 6.863 1.00 74.31 99 ILE A CA 1
ATOM 792 C C . ILE A 1 99 ? -7.821 19.871 5.850 1.00 74.31 99 ILE A C 1
ATOM 794 O O . ILE A 1 99 ? -8.163 18.689 5.941 1.00 74.31 99 ILE A O 1
ATOM 798 N N . ALA A 1 100 ? -7.022 20.318 4.877 1.00 74.06 100 ALA A N 1
ATOM 799 C CA . ALA A 1 100 ? -6.447 19.431 3.875 1.00 74.06 100 ALA A CA 1
ATOM 800 C C . ALA A 1 100 ? -5.540 18.382 4.543 1.00 74.06 100 ALA A C 1
ATOM 802 O O . ALA A 1 100 ? -4.694 18.746 5.366 1.00 74.06 100 ALA A O 1
ATOM 803 N N . PRO A 1 101 ? -5.694 17.085 4.215 1.00 84.69 101 PRO A N 1
ATOM 804 C CA . PRO A 1 101 ? -4.857 16.048 4.797 1.00 84.69 101 PRO A CA 1
ATOM 805 C C . PRO A 1 101 ? -3.406 16.196 4.331 1.00 84.69 101 PRO A C 1
ATOM 807 O O . PRO A 1 101 ? -3.138 16.720 3.249 1.00 84.69 101 PRO A O 1
ATOM 810 N N . ASN A 1 102 ? -2.466 15.680 5.126 1.00 91.50 102 ASN A N 1
ATOM 811 C CA . ASN A 1 102 ? -1.061 15.620 4.732 1.00 91.50 102 ASN A CA 1
ATOM 812 C C . ASN A 1 102 ? -0.911 14.760 3.454 1.00 91.50 102 ASN A C 1
ATOM 814 O O . ASN A 1 102 ? -1.156 13.550 3.520 1.00 91.50 102 ASN A O 1
ATOM 818 N N . PRO A 1 103 ? -0.469 15.328 2.314 1.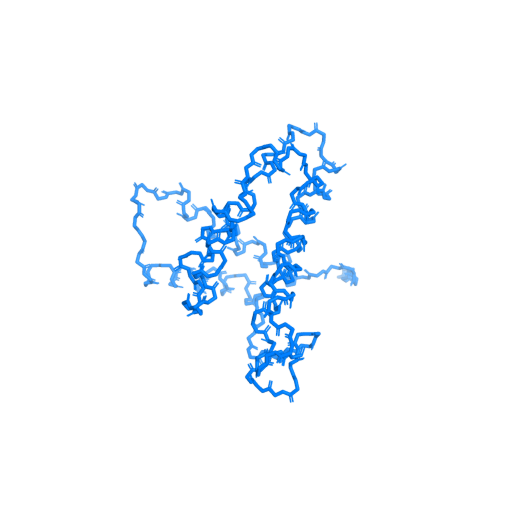00 94.00 103 PRO A N 1
ATOM 819 C CA . PRO A 1 103 ? -0.356 14.600 1.050 1.00 94.00 103 PRO A CA 1
ATOM 820 C C . PRO A 1 103 ? 0.709 13.492 1.090 1.00 94.00 103 PRO A C 1
ATOM 822 O O . PRO A 1 103 ? 0.639 12.545 0.311 1.00 94.00 103 PRO A O 1
ATOM 825 N N . LEU A 1 104 ? 1.676 13.555 2.012 1.00 96.31 104 LEU A N 1
ATOM 826 C CA . LEU A 1 104 ? 2.652 12.481 2.209 1.00 96.31 104 LEU A CA 1
ATOM 827 C C . LEU A 1 104 ? 2.088 11.290 2.987 1.00 96.31 104 LEU A C 1
ATOM 829 O O . LEU A 1 104 ? 2.603 10.185 2.831 1.00 96.31 104 LEU A O 1
ATOM 833 N N . GLY A 1 105 ? 1.051 11.485 3.805 1.00 95.38 105 GLY A N 1
ATOM 834 C CA . GLY A 1 105 ? 0.527 10.459 4.713 1.00 95.38 105 GLY A CA 1
ATOM 835 C C . GLY A 1 105 ? 0.191 9.138 4.007 1.00 95.38 105 GLY A C 1
ATOM 836 O O . GLY A 1 105 ? 0.774 8.108 4.355 1.00 95.38 105 GLY A O 1
ATOM 837 N N . PRO A 1 106 ? -0.664 9.146 2.967 1.00 95.50 106 PRO A N 1
ATOM 838 C CA . PRO A 1 106 ? -1.015 7.930 2.232 1.00 95.50 106 PRO A CA 1
ATOM 839 C C . PRO A 1 106 ? 0.188 7.256 1.560 1.00 95.50 106 PRO A C 1
ATOM 841 O O . PRO A 1 106 ? 0.314 6.034 1.596 1.00 95.50 106 PRO A O 1
ATOM 844 N N . LEU A 1 107 ? 1.114 8.033 0.991 1.00 97.81 107 LEU A N 1
ATOM 845 C CA . LEU A 1 107 ? 2.313 7.479 0.356 1.00 97.81 107 LEU A CA 1
ATOM 846 C C . LEU A 1 107 ? 3.271 6.856 1.375 1.00 97.81 107 LEU A C 1
ATOM 848 O O . LEU A 1 107 ? 3.857 5.811 1.098 1.00 97.81 107 LEU A O 1
ATOM 852 N N . LYS A 1 108 ? 3.414 7.460 2.560 1.00 97.75 108 LYS A N 1
ATOM 853 C CA . LYS A 1 108 ? 4.212 6.903 3.658 1.00 97.75 108 LYS A CA 1
ATOM 854 C C . LYS A 1 108 ? 3.588 5.630 4.218 1.00 97.75 108 LYS A C 1
ATOM 856 O O . LYS A 1 108 ? 4.325 4.688 4.490 1.00 97.75 108 LYS A O 1
ATOM 861 N N . ALA A 1 109 ? 2.259 5.556 4.303 1.00 97.25 109 ALA A N 1
ATOM 862 C CA . ALA A 1 109 ? 1.559 4.324 4.661 1.00 97.25 109 ALA A CA 1
ATOM 863 C C . ALA A 1 109 ? 1.814 3.208 3.629 1.00 97.25 109 ALA A C 1
ATOM 865 O O . ALA A 1 109 ? 2.178 2.097 4.011 1.00 97.25 109 ALA A O 1
ATOM 866 N N . ILE A 1 110 ? 1.731 3.516 2.326 1.00 98.06 110 ILE A N 1
ATOM 867 C CA . ILE A 1 110 ? 2.081 2.574 1.246 1.00 98.06 110 ILE A CA 1
ATOM 868 C C . ILE A 1 110 ? 3.546 2.133 1.367 1.00 98.06 110 ILE A C 1
ATOM 870 O O . ILE A 1 110 ? 3.834 0.939 1.324 1.00 98.06 110 ILE A O 1
ATOM 874 N N . GLN A 1 111 ? 4.476 3.073 1.562 1.00 98.06 111 GLN A N 1
ATOM 875 C CA . GLN A 1 111 ? 5.894 2.765 1.745 1.00 98.06 111 GLN A CA 1
ATOM 876 C C . GLN A 1 111 ? 6.126 1.845 2.951 1.00 98.06 111 GLN A C 1
ATOM 878 O O . GLN A 1 111 ? 6.862 0.866 2.829 1.00 98.06 111 GLN A O 1
ATOM 883 N N . GLY A 1 112 ? 5.488 2.124 4.089 1.00 97.94 112 GLY A N 1
ATOM 884 C CA . GLY A 1 112 ? 5.571 1.298 5.294 1.00 97.94 112 GLY A CA 1
ATOM 885 C C . GLY A 1 112 ? 5.015 -0.107 5.077 1.00 97.94 112 GLY A C 1
ATOM 886 O O . GLY A 1 112 ? 5.662 -1.085 5.457 1.00 97.94 112 GLY A O 1
ATOM 887 N N . TRP A 1 113 ? 3.876 -0.222 4.388 1.00 97.81 113 TRP A N 1
ATOM 888 C CA . TRP A 1 113 ? 3.285 -1.512 4.042 1.00 97.81 113 TRP A CA 1
ATOM 889 C C . TRP A 1 113 ? 4.200 -2.324 3.119 1.00 97.81 113 TRP A C 1
ATOM 891 O O . TRP A 1 113 ? 4.511 -3.472 3.430 1.00 97.81 113 TRP A O 1
ATOM 901 N N . VAL A 1 114 ? 4.711 -1.719 2.037 1.00 98.06 114 VAL A N 1
ATOM 902 C CA . VAL A 1 114 ? 5.636 -2.395 1.109 1.00 98.06 114 VAL A CA 1
ATOM 903 C C . VAL A 1 114 ? 6.891 -2.844 1.847 1.00 98.06 114 VAL A C 1
ATOM 905 O O . VAL A 1 114 ? 7.340 -3.974 1.680 1.00 98.06 114 VAL A O 1
ATOM 908 N N . THR A 1 115 ? 7.436 -1.988 2.710 1.00 97.50 115 THR A N 1
ATOM 909 C CA . THR A 1 115 ? 8.640 -2.307 3.483 1.00 97.50 115 THR A CA 1
ATOM 910 C C . THR A 1 115 ? 8.416 -3.448 4.465 1.00 97.50 115 THR A C 1
ATOM 912 O O . THR A 1 115 ? 9.363 -4.178 4.719 1.00 97.50 115 THR A O 1
ATOM 915 N N . SER A 1 116 ? 7.212 -3.621 5.009 1.00 96.50 116 SER A N 1
ATOM 916 C CA . SER A 1 116 ? 6.981 -4.550 6.125 1.00 96.50 116 SER A CA 1
ATOM 917 C C . SER A 1 116 ? 6.322 -5.866 5.710 1.00 96.50 116 SER A C 1
ATOM 919 O O . SER A 1 116 ? 6.594 -6.890 6.325 1.00 96.50 116 SER A O 1
ATOM 921 N N . PHE A 1 117 ? 5.475 -5.855 4.675 1.00 96.81 117 PHE A N 1
ATOM 922 C CA . PHE A 1 117 ? 4.570 -6.974 4.374 1.00 96.81 117 PHE A CA 1
ATOM 923 C C . PHE A 1 117 ? 4.645 -7.499 2.938 1.00 96.81 117 PHE A C 1
ATOM 925 O O . PHE A 1 117 ? 4.133 -8.583 2.663 1.00 96.81 117 PHE A O 1
ATOM 932 N N . PHE A 1 118 ? 5.253 -6.770 1.999 1.00 97.62 118 PHE A N 1
ATOM 933 C CA . PHE A 1 118 ? 5.252 -7.207 0.604 1.00 97.62 118 PHE A CA 1
ATOM 934 C C . PHE A 1 118 ? 6.185 -8.409 0.381 1.00 97.62 118 PHE A C 1
ATOM 936 O O . PHE A 1 118 ? 7.374 -8.342 0.669 1.00 97.62 118 PHE A O 1
ATOM 943 N N . GLY A 1 119 ? 5.665 -9.508 -0.169 1.00 95.44 119 GLY A N 1
ATOM 944 C CA . GLY A 1 119 ? 6.400 -10.781 -0.209 1.00 95.44 119 GLY A CA 1
ATOM 945 C C . GLY A 1 119 ? 7.653 -10.807 -1.099 1.00 95.44 119 GLY A C 1
ATOM 946 O O . GLY A 1 119 ? 8.576 -11.571 -0.832 1.00 95.44 119 GLY A O 1
ATOM 947 N N . CYS A 1 120 ? 7.724 -9.982 -2.150 1.00 96.19 120 CYS A N 1
ATOM 948 C CA . CYS A 1 120 ? 8.876 -9.971 -3.057 1.00 96.19 120 CYS A CA 1
ATOM 949 C C . CYS A 1 120 ? 10.017 -9.097 -2.507 1.00 96.19 120 CYS A C 1
ATOM 951 O O . CYS A 1 120 ? 10.019 -7.878 -2.694 1.00 96.19 120 CYS A O 1
ATOM 953 N N . GLU A 1 121 ? 11.028 -9.721 -1.897 1.00 97.06 121 GLU A N 1
ATOM 954 C CA . GLU A 1 121 ? 12.195 -9.025 -1.331 1.00 97.06 121 GLU A CA 1
ATOM 955 C C . GLU A 1 121 ? 12.940 -8.165 -2.364 1.00 97.06 121 GLU A C 1
ATOM 957 O O . GLU A 1 121 ? 13.193 -6.981 -2.144 1.00 97.06 121 GLU A O 1
ATOM 962 N N . HIS A 1 122 ? 13.223 -8.722 -3.542 1.00 96.38 122 HIS A N 1
ATOM 963 C CA . HIS A 1 122 ? 13.900 -7.990 -4.614 1.00 96.38 122 HIS A CA 1
ATOM 964 C C . HIS A 1 122 ? 13.109 -6.744 -5.059 1.00 96.38 122 HIS A C 1
ATOM 966 O O . HIS A 1 122 ? 13.663 -5.665 -5.287 1.00 96.38 122 HIS A O 1
ATOM 972 N N . CYS A 1 123 ? 11.784 -6.867 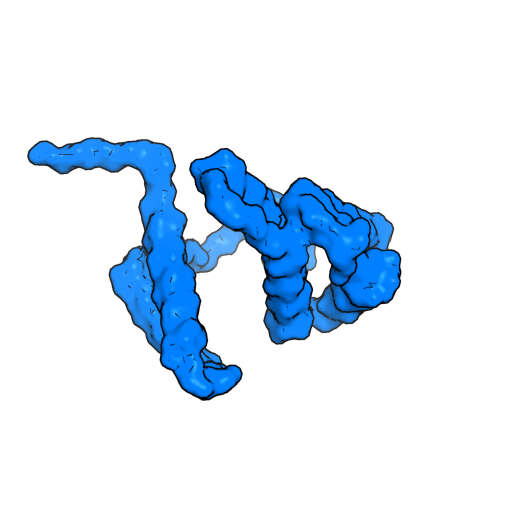-5.124 1.00 96.62 123 CYS A N 1
ATOM 973 C CA . CYS A 1 123 ? 10.889 -5.769 -5.454 1.00 96.62 123 CYS A CA 1
ATOM 974 C C . CYS A 1 123 ? 10.875 -4.702 -4.346 1.00 96.62 123 CYS A C 1
ATOM 976 O O . CYS A 1 123 ? 10.899 -3.509 -4.657 1.00 96.62 123 CYS A O 1
ATOM 978 N N . ARG A 1 124 ? 10.880 -5.112 -3.066 1.00 97.62 124 ARG A N 1
ATOM 979 C CA . ARG A 1 124 ? 10.968 -4.211 -1.902 1.00 97.62 124 ARG A CA 1
ATOM 980 C C . ARG A 1 124 ? 12.232 -3.365 -1.941 1.00 97.62 124 ARG A C 1
ATOM 982 O O . ARG A 1 124 ? 12.146 -2.147 -1.802 1.00 97.62 124 ARG A O 1
ATOM 989 N N . GLN A 1 125 ? 13.386 -3.982 -2.182 1.00 98.00 125 GLN A N 1
ATOM 990 C CA . GLN A 1 125 ? 14.669 -3.277 -2.260 1.00 98.00 125 GLN A CA 1
ATOM 991 C C . GLN A 1 125 ? 14.660 -2.213 -3.360 1.00 98.00 125 GLN A C 1
ATOM 993 O O . GLN A 1 125 ? 15.045 -1.065 -3.131 1.00 98.00 125 GLN A O 1
ATOM 998 N N . HIS A 1 126 ? 14.148 -2.564 -4.540 1.00 97.75 126 HIS A N 1
ATOM 999 C CA . HIS A 1 126 ? 13.987 -1.619 -5.637 1.00 97.75 126 HIS A CA 1
ATOM 1000 C C . HIS A 1 126 ? 13.019 -0.479 -5.314 1.00 97.75 126 HIS A C 1
ATOM 1002 O O . HIS A 1 126 ? 13.319 0.678 -5.617 1.00 97.75 126 HIS A O 1
ATOM 1008 N N . PHE A 1 127 ? 11.878 -0.787 -4.695 1.00 97.81 127 PHE A N 1
ATOM 1009 C CA . PHE A 1 127 ? 10.909 0.219 -4.273 1.00 97.81 127 PHE A CA 1
ATOM 1010 C C . PHE A 1 127 ? 11.533 1.186 -3.263 1.00 97.81 127 PHE A C 1
ATOM 1012 O O . PHE A 1 127 ? 11.458 2.396 -3.452 1.00 97.81 127 PHE A O 1
ATOM 1019 N N . MET A 1 128 ? 12.235 0.668 -2.254 1.00 98.06 128 MET A N 1
ATOM 1020 C CA . MET A 1 128 ? 12.869 1.487 -1.224 1.00 98.06 128 MET A CA 1
ATOM 1021 C C . MET A 1 128 ? 14.011 2.334 -1.765 1.00 98.06 128 MET A C 1
ATOM 1023 O O . MET A 1 128 ? 14.063 3.529 -1.475 1.00 98.06 128 MET A O 1
ATOM 1027 N N . LYS A 1 129 ? 14.883 1.773 -2.609 1.00 98.25 129 LYS A N 1
ATOM 1028 C CA . LYS A 1 129 ? 15.924 2.549 -3.296 1.00 98.25 129 LYS A CA 1
ATOM 1029 C C . LYS A 1 129 ? 15.311 3.699 -4.097 1.00 98.25 129 LYS A C 1
ATOM 1031 O O . LYS A 1 129 ? 15.790 4.829 -4.021 1.00 98.25 129 LYS A O 1
ATOM 1036 N N . MET A 1 130 ? 14.220 3.435 -4.814 1.00 98.19 130 MET A N 1
ATOM 1037 C CA . MET A 1 130 ? 13.518 4.468 -5.566 1.00 98.19 130 MET A CA 1
ATOM 1038 C C . MET A 1 130 ? 12.961 5.562 -4.652 1.00 98.19 130 MET A C 1
ATOM 1040 O O . MET A 1 130 ? 13.292 6.730 -4.831 1.00 98.19 130 MET A O 1
ATOM 1044 N N . THR A 1 131 ? 12.149 5.212 -3.656 1.00 97.88 131 THR A N 1
ATOM 1045 C CA . THR A 1 131 ? 11.406 6.198 -2.858 1.00 97.88 131 THR A CA 1
ATOM 1046 C C . THR A 1 131 ? 12.241 6.916 -1.797 1.00 97.88 131 THR A C 1
ATOM 1048 O O . THR A 1 131 ? 11.759 7.886 -1.207 1.00 97.88 131 THR A O 1
ATOM 1051 N N . THR A 1 132 ? 13.476 6.473 -1.540 1.00 97.44 132 THR A N 1
ATOM 1052 C CA . THR A 1 132 ? 14.390 7.103 -0.568 1.00 97.44 132 THR A CA 1
ATOM 1053 C C . THR A 1 132 ? 15.616 7.757 -1.197 1.00 97.44 132 THR A C 1
ATOM 1055 O O . THR A 1 132 ? 16.154 8.683 -0.599 1.00 97.44 132 THR A O 1
ATOM 1058 N N . GLN A 1 133 ? 16.048 7.323 -2.388 1.00 97.50 133 GLN A N 1
ATOM 1059 C CA . GLN A 1 133 ? 17.298 7.798 -2.992 1.00 97.50 133 GLN A CA 1
ATOM 1060 C C . GLN A 1 133 ? 17.078 8.403 -4.378 1.00 97.50 133 GLN A C 1
ATOM 1062 O O . GLN A 1 133 ? 17.334 9.586 -4.574 1.00 97.50 133 GLN A O 1
ATOM 1067 N N . THR A 1 134 ? 16.603 7.623 -5.355 1.00 97.00 134 THR A N 1
ATOM 1068 C CA . THR A 1 134 ? 16.628 8.067 -6.765 1.00 97.00 134 THR A CA 1
ATOM 1069 C C . THR A 1 134 ? 15.422 8.916 -7.164 1.00 97.00 134 THR A C 1
ATOM 1071 O O . THR A 1 134 ? 15.516 9.757 -8.053 1.00 97.00 134 THR A O 1
ATOM 1074 N N . PHE A 1 135 ? 14.279 8.721 -6.509 1.00 97.75 135 PHE A N 1
ATOM 1075 C CA . PHE A 1 135 ? 13.068 9.519 -6.673 1.00 97.75 135 PHE A CA 1
ATOM 1076 C C . PHE A 1 135 ? 12.417 9.746 -5.299 1.00 97.75 135 PHE A C 1
ATOM 1078 O O . PHE A 1 135 ? 11.338 9.216 -5.015 1.00 97.75 135 PHE A O 1
ATOM 1085 N N . PRO A 1 136 ? 13.089 10.498 -4.407 1.00 97.25 136 PRO A N 1
ATOM 1086 C CA . PRO A 1 136 ? 12.730 10.541 -3.001 1.00 97.25 136 PRO A CA 1
ATOM 1087 C C . PRO A 1 136 ? 11.336 11.129 -2.791 1.00 97.25 136 PRO A C 1
ATOM 1089 O O . PRO A 1 136 ? 10.947 12.116 -3.426 1.00 97.25 136 PRO A O 1
ATOM 1092 N N . MET A 1 137 ? 10.594 10.498 -1.885 1.00 96.38 137 MET A N 1
ATOM 1093 C CA . MET A 1 137 ? 9.295 10.956 -1.412 1.00 96.38 137 MET A CA 1
ATOM 1094 C C . MET A 1 137 ? 9.498 12.035 -0.342 1.00 96.38 137 MET A C 1
ATOM 1096 O O . MET A 1 137 ? 9.712 11.715 0.832 1.00 96.38 137 MET A O 1
ATOM 1100 N N . SER A 1 138 ? 9.451 13.300 -0.761 1.00 96.31 138 SER A N 1
ATOM 1101 C CA . SER A 1 138 ? 9.712 14.469 0.083 1.00 96.31 138 SER A CA 1
ATOM 1102 C C . SER A 1 138 ? 8.650 15.556 -0.086 1.00 96.31 138 SER A C 1
ATOM 1104 O O . SER A 1 138 ? 7.920 15.576 -1.079 1.00 96.31 138 SER A O 1
ATOM 1106 N N . GLU A 1 139 ? 8.597 16.491 0.863 1.00 94.75 139 GLU A N 1
ATOM 1107 C CA . GLU A 1 139 ? 7.657 17.623 0.859 1.00 94.75 139 GLU A CA 1
ATOM 1108 C C . GLU A 1 139 ? 7.826 18.529 -0.365 1.00 94.75 139 GLU A C 1
ATOM 1110 O O . GLU A 1 139 ? 6.854 19.063 -0.888 1.00 94.75 139 GLU A O 1
ATOM 1115 N N . GLN A 1 140 ? 9.050 18.648 -0.889 1.00 94.38 140 GLN A N 1
ATOM 1116 C CA . GLN A 1 140 ? 9.323 19.435 -2.096 1.00 94.38 140 GLN A CA 1
ATOM 1117 C C . GLN A 1 140 ? 8.697 18.812 -3.349 1.00 94.38 140 GLN A C 1
ATOM 1119 O O . GLN A 1 140 ? 8.419 19.513 -4.318 1.00 94.38 140 GLN A O 1
ATOM 1124 N N . ARG A 1 141 ? 8.509 17.487 -3.359 1.00 96.00 141 ARG A N 1
ATOM 1125 C CA . ARG A 1 141 ? 7.956 16.750 -4.501 1.00 96.00 141 ARG A CA 1
ATOM 1126 C C . ARG A 1 141 ? 6.468 16.458 -4.346 1.00 96.00 141 ARG A C 1
ATOM 1128 O O . ARG A 1 141 ? 5.784 16.292 -5.350 1.00 96.00 141 ARG A O 1
ATOM 1135 N N . VAL A 1 142 ? 5.995 16.361 -3.107 1.00 97.44 142 VAL A N 1
ATOM 1136 C CA . VAL A 1 142 ? 4.614 16.044 -2.749 1.00 97.44 142 VAL A CA 1
ATOM 1137 C C . VAL A 1 142 ? 4.103 17.139 -1.820 1.00 97.44 142 VAL A C 1
ATOM 1139 O O . VAL A 1 142 ? 4.064 16.971 -0.603 1.00 97.44 142 VAL A O 1
ATOM 1142 N N . PHE A 1 143 ? 3.750 18.282 -2.410 1.00 93.94 143 PHE A N 1
ATOM 1143 C CA . PHE A 1 143 ? 3.278 19.454 -1.670 1.00 93.94 143 PHE A CA 1
ATOM 1144 C C . PHE A 1 143 ? 1.746 19.549 -1.661 1.00 93.94 143 PHE A C 1
ATOM 1146 O O . PHE A 1 143 ? 1.144 19.955 -0.671 1.00 93.94 143 PHE A O 1
ATOM 1153 N N . ARG A 1 144 ? 1.092 19.151 -2.758 1.00 94.06 144 ARG A N 1
ATOM 1154 C CA . ARG A 1 144 ? -0.369 19.162 -2.929 1.00 94.06 144 ARG A CA 1
ATOM 1155 C C . ARG A 1 144 ? -0.922 17.742 -3.013 1.00 94.06 144 ARG A C 1
ATOM 1157 O O . ARG A 1 144 ? -0.217 16.801 -3.371 1.00 94.06 144 ARG A O 1
ATOM 1164 N N . LEU A 1 145 ? -2.227 17.583 -2.781 1.00 93.50 145 LEU A N 1
ATOM 1165 C CA . LEU A 1 145 ? -2.897 16.282 -2.939 1.00 93.50 145 LEU A CA 1
ATOM 1166 C C . LEU A 1 145 ? -2.803 15.739 -4.374 1.00 93.50 145 LEU A C 1
ATOM 1168 O O . LEU A 1 145 ? -2.720 14.533 -4.575 1.00 93.50 145 LEU A O 1
ATOM 1172 N N . THR A 1 146 ? -2.775 16.610 -5.382 1.00 94.56 146 THR A N 1
ATOM 1173 C CA . THR A 1 146 ? -2.558 16.196 -6.775 1.00 94.56 146 THR A CA 1
ATOM 1174 C C . THR A 1 146 ? -1.133 15.699 -7.017 1.00 94.56 146 THR A C 1
ATOM 1176 O O . THR A 1 146 ? -0.941 14.762 -7.793 1.00 94.56 146 THR A O 1
ATOM 1179 N N . ASP A 1 147 ? -0.140 16.258 -6.319 1.00 96.94 147 ASP A N 1
ATOM 1180 C CA . ASP A 1 147 ? 1.249 15.796 -6.399 1.00 96.94 147 ASP A CA 1
ATOM 1181 C C . ASP A 1 147 ? 1.398 14.388 -5.822 1.00 96.94 147 ASP A C 1
ATOM 1183 O O . ASP A 1 147 ? 2.188 13.603 -6.333 1.00 96.94 147 ASP A O 1
ATOM 1187 N N . MET A 1 148 ? 0.607 14.036 -4.803 1.00 96.31 148 MET A N 1
ATOM 1188 C CA . MET A 1 148 ? 0.572 12.688 -4.228 1.00 96.31 148 MET A CA 1
ATOM 1189 C C . MET A 1 148 ? 0.191 11.633 -5.278 1.00 96.31 148 MET A C 1
ATOM 1191 O O . MET A 1 148 ? 0.906 10.644 -5.455 1.00 96.31 148 MET A O 1
ATOM 1195 N N . LEU A 1 149 ? -0.910 11.865 -6.002 1.00 95.81 149 LEU A N 1
ATOM 1196 C CA . LEU A 1 149 ? -1.366 10.991 -7.087 1.00 95.81 149 LEU A CA 1
ATOM 1197 C C . LEU A 1 149 ? -0.310 10.910 -8.200 1.00 95.81 149 LEU A C 1
ATOM 1199 O O . LEU A 1 149 ? 0.066 9.823 -8.642 1.00 95.81 149 LEU A O 1
ATOM 1203 N N . MET A 1 150 ? 0.215 12.065 -8.617 1.00 97.75 150 MET A N 1
ATOM 1204 C CA . MET A 1 150 ? 1.227 12.142 -9.670 1.00 97.75 150 MET A CA 1
ATOM 1205 C C . MET A 1 150 ? 2.548 11.482 -9.274 1.00 97.75 150 MET A C 1
ATOM 1207 O O . MET A 1 150 ? 3.201 10.869 -10.117 1.00 97.75 150 MET A O 1
ATOM 1211 N N . TYR A 1 151 ? 2.955 11.576 -8.009 1.00 98.38 151 TYR A N 1
ATOM 1212 C CA . TYR A 1 151 ? 4.156 10.926 -7.500 1.00 98.38 151 TYR A CA 1
ATOM 1213 C C . TYR A 1 151 ? 4.040 9.411 -7.627 1.00 98.38 151 TYR A C 1
ATOM 1215 O O . TYR A 1 151 ? 4.941 8.786 -8.185 1.00 98.38 151 TYR A O 1
ATOM 1223 N N . LEU A 1 152 ? 2.925 8.828 -7.171 1.00 98.12 152 LEU A N 1
ATOM 1224 C CA . LEU A 1 152 ? 2.714 7.385 -7.256 1.00 98.12 152 LEU A CA 1
ATOM 1225 C C . LEU A 1 152 ? 2.647 6.916 -8.716 1.00 98.12 152 LEU A C 1
ATOM 1227 O O . LEU A 1 152 ? 3.242 5.895 -9.059 1.00 98.12 152 LEU A O 1
ATOM 1231 N N . TRP A 1 153 ? 1.988 7.680 -9.593 1.00 98.19 153 TRP A N 1
ATOM 1232 C CA . TRP A 1 153 ? 1.958 7.402 -11.032 1.00 98.19 153 TRP A CA 1
ATOM 1233 C C . TRP A 1 153 ? 3.359 7.439 -11.663 1.00 98.19 153 TRP A C 1
ATOM 1235 O O . TRP A 1 153 ? 3.733 6.518 -12.390 1.00 98.19 153 TRP A O 1
ATOM 1245 N N . ARG A 1 154 ? 4.180 8.453 -11.356 1.00 98.44 154 ARG A N 1
ATOM 1246 C CA . ARG A 1 154 ? 5.570 8.536 -11.846 1.00 98.44 154 ARG A CA 1
ATOM 1247 C C . ARG A 1 154 ? 6.430 7.398 -11.306 1.00 98.44 154 ARG A C 1
ATOM 1249 O O . ARG A 1 154 ? 7.158 6.779 -12.074 1.00 98.44 154 ARG A O 1
ATOM 1256 N N . ALA A 1 155 ? 6.318 7.092 -10.016 1.00 98.19 155 ALA A N 1
ATOM 1257 C CA . ALA A 1 155 ? 7.024 5.986 -9.377 1.00 98.19 155 ALA A CA 1
ATOM 1258 C C . ALA A 1 155 ? 6.681 4.636 -10.033 1.00 98.19 155 ALA A C 1
ATOM 1260 O O . ALA A 1 155 ? 7.577 3.847 -10.323 1.00 98.19 155 ALA A O 1
ATOM 1261 N N . HIS A 1 156 ? 5.402 4.397 -10.341 1.00 98.06 156 HIS A N 1
ATOM 1262 C CA . HIS A 1 156 ? 4.976 3.201 -11.067 1.00 98.06 156 HIS A CA 1
ATOM 1263 C C . HIS A 1 156 ? 5.582 3.151 -12.480 1.00 98.06 156 HIS A C 1
ATOM 1265 O O . HIS A 1 156 ? 6.104 2.119 -12.883 1.00 98.06 156 HIS A O 1
ATOM 1271 N N . ASN A 1 157 ? 5.625 4.271 -13.207 1.00 98.19 157 ASN A N 1
ATOM 1272 C CA . ASN A 1 157 ? 6.243 4.302 -14.538 1.00 98.19 157 ASN A CA 1
ATOM 1273 C C . ASN A 1 157 ? 7.765 4.105 -14.522 1.00 98.19 157 ASN A C 1
ATOM 1275 O O . ASN A 1 157 ? 8.301 3.506 -15.449 1.00 98.19 157 ASN A O 1
ATOM 1279 N N . ILE A 1 158 ? 8.466 4.537 -13.468 1.00 98.12 158 ILE A N 1
ATOM 1280 C CA . ILE A 1 158 ? 9.888 4.203 -13.272 1.00 98.12 158 ILE A CA 1
ATOM 1281 C C . ILE A 1 158 ? 10.062 2.683 -13.128 1.00 98.12 158 ILE A C 1
ATOM 1283 O O . ILE A 1 158 ? 11.000 2.111 -13.681 1.00 98.12 158 ILE A O 1
ATOM 1287 N N . VAL A 1 159 ? 9.154 2.016 -12.405 1.00 97.25 159 VAL A N 1
ATOM 1288 C CA . VAL A 1 159 ? 9.149 0.550 -12.295 1.00 97.25 159 VAL A CA 1
ATOM 1289 C C . VAL A 1 159 ? 8.854 -0.098 -13.648 1.00 97.25 159 VA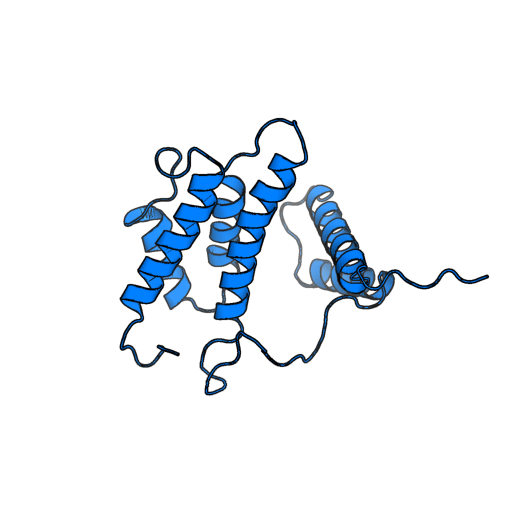L A C 1
ATOM 1291 O O . VAL A 1 159 ? 9.606 -0.985 -14.041 1.00 97.25 159 VAL A O 1
ATOM 1294 N N . ASN A 1 160 ? 7.845 0.374 -14.384 1.00 96.75 160 ASN A N 1
ATOM 1295 C CA . ASN A 1 160 ? 7.499 -0.153 -15.710 1.00 96.75 160 ASN A CA 1
ATOM 1296 C C . ASN A 1 160 ? 8.677 -0.044 -16.682 1.00 96.75 160 ASN A C 1
ATOM 1298 O O . ASN A 1 160 ? 9.047 -1.029 -17.307 1.00 96.75 160 ASN A O 1
ATOM 1302 N N . ALA A 1 161 ? 9.330 1.119 -16.743 1.00 97.19 161 ALA A N 1
ATOM 1303 C CA . ALA A 1 161 ? 10.492 1.329 -17.602 1.00 97.19 161 ALA A CA 1
ATOM 1304 C C . ALA A 1 161 ? 11.655 0.375 -17.275 1.00 97.19 161 ALA A C 1
ATOM 1306 O O . ALA A 1 161 ? 12.380 -0.035 -18.173 1.00 97.19 161 ALA A O 1
ATOM 1307 N N . ARG A 1 162 ? 11.832 0.003 -16.000 1.00 95.75 162 ARG A N 1
ATOM 1308 C CA . ARG A 1 162 ? 12.851 -0.972 -15.581 1.00 95.75 162 ARG A CA 1
ATOM 1309 C C . ARG A 1 162 ? 12.478 -2.411 -15.948 1.00 95.75 162 ARG A C 1
ATOM 1311 O O . ARG A 1 162 ? 13.373 -3.207 -16.205 1.00 95.75 162 ARG A O 1
ATOM 1318 N N . LEU A 1 163 ? 11.194 -2.758 -15.874 1.00 95.50 163 LEU A N 1
ATOM 1319 C CA . LEU A 1 163 ? 10.703 -4.111 -16.157 1.00 95.50 163 LEU A CA 1
ATOM 1320 C C . LEU A 1 163 ? 10.471 -4.365 -17.652 1.00 95.50 163 LEU A C 1
ATOM 1322 O O . LEU A 1 163 ? 10.311 -5.513 -18.042 1.00 95.50 163 LEU A O 1
ATOM 1326 N N . HIS A 1 164 ? 10.470 -3.321 -18.477 1.00 95.75 164 HIS A N 1
ATOM 1327 C CA . HIS A 1 164 ? 10.261 -3.447 -19.912 1.00 95.75 164 HIS A CA 1
ATOM 1328 C C . HIS A 1 164 ? 11.300 -4.370 -20.569 1.00 95.75 164 HIS A C 1
ATOM 1330 O O . HIS A 1 164 ? 12.508 -4.173 -20.413 1.00 95.75 164 HIS A O 1
ATOM 1336 N N . GLY A 1 165 ? 10.827 -5.370 -21.313 1.00 92.81 165 GLY A N 1
ATOM 1337 C CA . GLY A 1 165 ? 11.638 -6.376 -21.994 1.00 92.81 165 GLY A CA 1
ATOM 1338 C C . GLY A 1 165 ? 12.259 -7.443 -21.087 1.00 92.81 165 GLY A C 1
ATOM 1339 O O . GLY A 1 165 ? 13.084 -8.225 -21.566 1.00 92.81 165 GLY A O 1
ATOM 1340 N N . THR A 1 166 ? 11.928 -7.493 -19.791 1.00 92.38 166 THR A N 1
ATOM 1341 C CA . THR A 1 166 ? 12.418 -8.561 -18.906 1.00 92.38 166 THR A CA 1
ATOM 1342 C C . THR A 1 166 ? 11.553 -9.818 -19.015 1.00 92.38 166 THR A C 1
ATOM 1344 O O . THR A 1 166 ? 10.406 -9.782 -19.444 1.00 92.38 166 THR A O 1
ATOM 1347 N N . ASN A 1 167 ? 12.069 -10.955 -18.544 1.00 89.88 167 ASN A N 1
ATOM 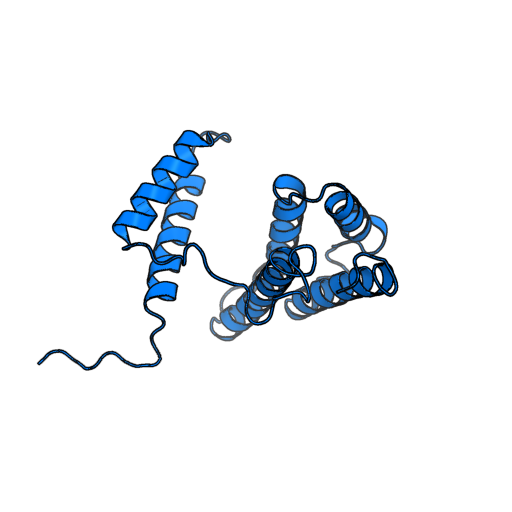1348 C CA . ASN A 1 167 ? 11.317 -12.215 -18.466 1.00 89.88 167 ASN A CA 1
ATOM 1349 C C . ASN A 1 167 ? 10.173 -12.210 -17.432 1.00 89.88 167 ASN A C 1
ATOM 1351 O O . ASN A 1 167 ? 9.483 -13.214 -17.283 1.00 89.88 167 ASN A O 1
ATOM 1355 N N . THR A 1 168 ? 10.005 -11.112 -16.694 1.00 86.69 168 THR A N 1
ATOM 1356 C CA . THR A 1 168 ? 8.900 -10.887 -15.754 1.00 86.69 168 THR A CA 1
ATOM 1357 C C . THR A 1 168 ? 7.906 -9.843 -16.268 1.00 86.69 168 THR A C 1
ATOM 1359 O O . THR A 1 168 ? 6.980 -9.491 -15.538 1.00 86.69 168 THR A O 1
ATOM 1362 N N . GLU A 1 169 ? 8.130 -9.286 -17.463 1.00 86.56 169 GLU A N 1
ATOM 1363 C CA . GLU A 1 169 ? 7.152 -8.436 -18.143 1.00 86.56 169 GLU A CA 1
ATOM 1364 C C . GLU A 1 169 ? 5.926 -9.272 -18.529 1.00 86.56 169 GLU A C 1
ATOM 1366 O O . GLU A 1 169 ? 6.058 -10.428 -18.930 1.00 86.56 169 GLU A O 1
ATOM 1371 N N . ALA A 1 170 ? 4.737 -8.692 -18.354 1.00 71.88 170 ALA A N 1
ATOM 1372 C CA . ALA A 1 170 ? 3.455 -9.377 -18.449 1.00 71.88 170 ALA A CA 1
ATOM 1373 C C . ALA A 1 170 ? 2.400 -8.562 -19.191 1.00 71.88 170 ALA A C 1
ATOM 1375 O O . ALA A 1 170 ? 2.385 -7.323 -19.001 1.00 71.88 170 ALA A O 1
#

Foldseek 3Di:
DPDPPDPPDPLLVVLVVQLVVVLVVVCVPDPDPDDDPCRSVVSSVVSCVVSPNSDDPPDDDDPQDDPDPLAGPPVVVLLVVLLVVLVVLVVVCVVDVDDRDDLCVSVVVSLVCLCPPPPDPVVNVVLCCCCVPVPHSDCVQRVDSVSSSVSSVVSVVVVVVVCPPPPRHD

pLDDT: mean 91.83, std 10.95, range [33.94, 98.44]

Sequence (170 aa):
MVGKDDPNILHNSRRAKWVIGDLQHLLEGKTSAVISVEEWRNHFERVEGFFGYPFVQNETWQHCAGSSSEFRGYTCGLWTTFHALTANVIITHSKNTGIAPNPLGPLKAIQGWVTSFFGCEHCRQHFMKMTTQTFPMSEQRVFRLTDMLMYLWRAHNIVNARLHGTNTEA